Protein AF-A0A9W7WL58-F1 (afdb_monomer_lite)

pLDDT: mean 74.45, std 18.02, range [32.19, 95.88]

InterPro domains:
  IPR006703 AIG1-type guanine nucleotide-binding (G) domain [PF04548] (25-149)
  IPR006703 AIG1-type guanine nucleotide-binding (G) domain [PS51720] (21-153)
  IPR027417 P-loop containing nucleoside triphosphate hydrolase [G3DSA:3.40.50.300] (23-152)
  IPR027417 P-loop containing nucleoside triphosphate hydrolase [SSF52540] (17-142)
  IPR045058 GTPase GIMA/IAN/Toc [PTHR10903] (24-145)

Secondary structure (DSSP, 8-state):
--PPPPP----------------EEEEEEES-HHHHHHHHHHHHTS----TT--GGGSEEEEEETTEEEEEEE-TTTT-TTS-HHHHHHHHHHHHHHTTT--SEEEEEE-GGG--HHHHHHHHHHHHHH-TTGGGGEEEEE-S-----TTS--

Structure (mmCIF, N/CA/C/O backbone):
data_AF-A0A9W7WL58-F1
#
_entry.id   AF-A0A9W7WL58-F1
#
loop_
_atom_site.group_PDB
_atom_site.id
_atom_site.type_symbol
_atom_site.label_atom_id
_atom_site.label_alt_id
_atom_site.label_comp_id
_atom_site.label_asym_id
_atom_site.label_entity_id
_atom_site.label_seq_id
_atom_site.pdbx_PDB_ins_code
_atom_site.Cartn_x
_atom_site.Cartn_y
_atom_site.Cartn_z
_atom_site.occupancy
_atom_site.B_iso_or_equiv
_atom_site.auth_seq_id
_atom_site.auth_comp_id
_atom_site.auth_asym_id
_atom_site.auth_atom_id
_atom_site.pdbx_PDB_model_num
ATOM 1 N N . SER A 1 1 ? -28.819 34.019 -52.650 1.00 41.12 1 SER A N 1
ATOM 2 C CA . SER A 1 1 ? -28.451 32.603 -52.788 1.00 41.12 1 SER A CA 1
ATOM 3 C C . SER A 1 1 ? -27.801 32.163 -51.499 1.00 41.12 1 SER A C 1
ATOM 5 O O . SER A 1 1 ? -26.587 32.189 -51.408 1.00 41.12 1 SER A O 1
ATOM 7 N N . ASP A 1 2 ? -28.616 31.841 -50.498 1.00 37.66 2 ASP A N 1
ATOM 8 C CA . ASP A 1 2 ? -28.157 31.271 -49.233 1.00 37.66 2 ASP A CA 1
ATOM 9 C C . ASP A 1 2 ? -28.895 29.953 -49.049 1.00 37.66 2 ASP A C 1
ATOM 11 O O . ASP A 1 2 ? -30.103 29.920 -48.811 1.00 37.66 2 ASP A O 1
ATOM 15 N N . SER A 1 3 ? -28.168 28.861 -49.261 1.00 41.75 3 SER A N 1
ATOM 16 C CA . SER A 1 3 ? -28.647 27.514 -48.983 1.00 41.75 3 SER A CA 1
ATOM 17 C C . SER A 1 3 ? -28.453 27.230 -47.491 1.00 41.75 3 SER A C 1
ATOM 19 O O . SER A 1 3 ? -27.334 27.382 -46.998 1.00 41.75 3 SER A O 1
ATOM 21 N N . PRO A 1 4 ? -29.483 26.784 -46.756 1.00 40.22 4 PRO A N 1
ATOM 22 C CA . PRO A 1 4 ? -29.319 26.385 -45.366 1.00 40.22 4 PRO A CA 1
ATOM 23 C C . PRO A 1 4 ? -28.578 25.044 -45.296 1.00 40.22 4 PRO A C 1
ATOM 25 O O . PRO A 1 4 ? -29.026 24.041 -45.854 1.00 40.22 4 PRO A O 1
ATOM 28 N N . GLN A 1 5 ? -27.431 25.019 -44.612 1.00 41.28 5 GLN A N 1
ATOM 29 C CA . GLN A 1 5 ? -26.734 23.775 -44.294 1.00 41.28 5 GLN A CA 1
ATOM 30 C C . GLN A 1 5 ? -27.529 22.972 -43.256 1.00 41.28 5 GLN A C 1
ATOM 32 O O . GLN A 1 5 ? -27.924 23.466 -42.202 1.00 41.28 5 GLN A O 1
ATOM 37 N N . SER A 1 6 ? -27.753 21.711 -43.606 1.00 43.97 6 SER A N 1
ATOM 38 C CA . SER A 1 6 ? -28.398 20.657 -42.829 1.00 43.97 6 SER A CA 1
ATOM 39 C C . SER A 1 6 ? -27.709 20.378 -41.483 1.00 43.97 6 SER A C 1
ATOM 41 O O . SER A 1 6 ? -26.480 20.447 -41.409 1.00 43.97 6 SER A O 1
ATOM 43 N N . PRO A 1 7 ? -28.457 19.958 -40.446 1.00 40.12 7 PRO A N 1
ATOM 44 C CA . PRO A 1 7 ? -27.893 19.609 -39.148 1.00 40.12 7 PRO A CA 1
ATOM 45 C C . PRO A 1 7 ? -27.082 18.308 -39.230 1.00 40.12 7 PRO A C 1
ATOM 47 O O . PRO A 1 7 ? -27.597 17.254 -39.612 1.00 40.12 7 PRO A O 1
ATOM 50 N N . SER A 1 8 ? -25.811 18.369 -38.833 1.00 38.56 8 SER A N 1
ATOM 51 C CA . SER A 1 8 ? -24.961 17.194 -38.659 1.00 38.56 8 SER A CA 1
ATOM 52 C C . SER A 1 8 ? -25.539 16.296 -37.562 1.00 38.56 8 SER A C 1
ATOM 54 O O . SER A 1 8 ? -25.653 16.668 -36.395 1.00 38.56 8 SER A O 1
ATOM 56 N N . THR A 1 9 ? -25.947 15.090 -37.950 1.00 39.88 9 THR A N 1
ATOM 57 C CA . THR A 1 9 ? -26.406 14.053 -37.023 1.00 39.88 9 THR A CA 1
ATOM 58 C C . THR A 1 9 ? -25.302 13.016 -36.806 1.00 39.88 9 THR A C 1
ATOM 60 O O . THR A 1 9 ? -24.602 12.648 -37.742 1.00 39.88 9 THR A O 1
ATOM 63 N N . LEU A 1 10 ? -25.244 12.506 -35.568 1.00 32.25 10 LEU A N 1
ATOM 64 C CA . LEU A 1 10 ? -24.395 11.436 -35.014 1.00 32.25 10 LEU A CA 1
ATOM 65 C C . LEU A 1 10 ? -22.950 11.850 -34.663 1.00 32.25 10 LEU A C 1
ATOM 67 O O . LEU A 1 10 ? -22.200 12.342 -35.484 1.00 32.25 10 LEU A O 1
ATOM 71 N N . LYS A 1 11 ? -22.462 11.615 -33.440 1.00 33.44 11 LYS A N 1
ATOM 72 C CA . LYS A 1 11 ? -22.670 10.406 -32.631 1.00 33.44 11 LYS A CA 1
ATOM 73 C C . LYS A 1 11 ? -22.759 10.758 -31.143 1.00 33.44 11 LYS A C 1
ATOM 75 O O . LYS A 1 11 ? -21.760 11.014 -30.477 1.00 33.44 11 LYS A O 1
ATOM 80 N N . ARG A 1 12 ? -23.981 10.730 -30.610 1.00 35.84 12 ARG A N 1
ATOM 81 C CA . ARG A 1 12 ? -24.239 10.712 -29.168 1.00 35.84 12 ARG A CA 1
ATOM 82 C C . ARG A 1 12 ? -23.564 9.450 -28.617 1.00 35.84 12 ARG A C 1
ATOM 84 O O . ARG A 1 12 ? -23.985 8.347 -28.959 1.00 35.84 12 ARG A O 1
ATOM 91 N N . ARG A 1 13 ? -22.507 9.590 -27.809 1.00 34.75 13 ARG A N 1
ATOM 92 C CA . ARG A 1 13 ? -21.922 8.484 -27.029 1.00 34.75 13 ARG A CA 1
ATOM 93 C C . ARG A 1 13 ? -22.910 8.075 -25.921 1.00 34.75 13 ARG A C 1
ATOM 95 O O . ARG A 1 13 ? -22.711 8.360 -24.751 1.00 34.75 13 ARG A O 1
ATOM 102 N N . SER A 1 14 ? -24.015 7.445 -26.309 1.00 38.84 14 SER A N 1
ATOM 103 C CA . SER A 1 14 ? -24.691 6.422 -25.506 1.00 38.84 14 SER A CA 1
ATOM 104 C C . SER A 1 14 ? -23.903 5.134 -25.761 1.00 38.84 14 SER A C 1
ATOM 106 O O . SER A 1 14 ? -23.500 4.898 -26.893 1.00 38.84 14 SER A O 1
ATOM 108 N N . THR A 1 15 ? -23.563 4.262 -24.833 1.00 35.75 15 THR A N 1
ATOM 109 C CA . THR A 1 15 ? -23.992 3.929 -23.472 1.00 35.75 15 THR A CA 1
ATOM 110 C C . THR A 1 15 ? -22.879 2.985 -23.003 1.00 35.75 15 THR A C 1
ATOM 112 O O . THR A 1 15 ? -22.376 2.206 -23.805 1.00 35.75 15 THR A O 1
ATOM 115 N N . SER A 1 16 ? -22.425 3.021 -21.760 1.00 41.03 16 SER A N 1
ATOM 116 C CA . SER A 1 16 ? -23.147 2.287 -20.732 1.00 41.03 16 SER A CA 1
ATOM 117 C C . SER A 1 16 ? -22.649 2.647 -19.336 1.00 41.03 16 SER A C 1
ATOM 119 O O . SER A 1 16 ? -21.469 2.475 -19.033 1.00 41.03 16 SER A O 1
ATOM 121 N N . SER A 1 17 ? -23.566 2.983 -18.434 1.00 53.03 17 SER A N 1
ATOM 122 C CA . SER A 1 17 ? -23.423 2.574 -17.037 1.00 53.03 17 SER A CA 1
ATOM 123 C C . SER A 1 17 ? -23.573 1.044 -16.978 1.00 53.03 17 SER A C 1
ATOM 125 O O . SER A 1 17 ? -24.592 0.513 -16.544 1.00 53.03 17 SER A O 1
ATOM 127 N N . CYS A 1 18 ? -22.603 0.316 -17.531 1.00 32.19 18 CYS A N 1
ATOM 128 C CA . CYS A 1 18 ? -22.508 -1.124 -17.352 1.00 32.19 18 CYS A CA 1
ATOM 129 C C . CYS A 1 18 ? -21.849 -1.307 -15.997 1.00 32.19 18 CYS A C 1
ATOM 131 O O . CYS A 1 18 ? -20.701 -0.909 -15.837 1.00 32.19 18 CYS A O 1
ATOM 133 N N . PHE A 1 19 ?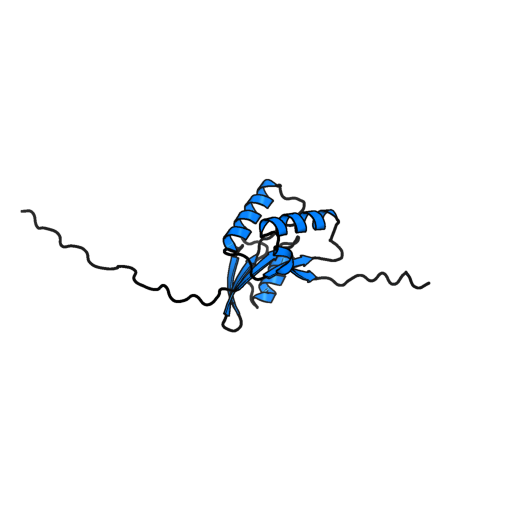 -22.610 -1.835 -15.041 1.00 42.59 19 PHE A N 1
ATOM 134 C CA . PHE A 1 19 ? -22.164 -2.365 -13.757 1.00 42.59 19 PHE A CA 1
ATOM 135 C C . PHE A 1 19 ? -20.709 -2.846 -13.821 1.00 42.59 19 PHE A C 1
ATOM 137 O O . PHE A 1 19 ? -20.444 -3.978 -14.228 1.00 42.59 19 PHE A O 1
ATOM 144 N N . LEU A 1 20 ? -19.760 -1.975 -13.466 1.00 48.88 20 LEU A N 1
ATOM 145 C CA . LEU A 1 20 ? -18.376 -2.393 -13.325 1.00 48.88 20 LEU A CA 1
ATOM 146 C C . LEU A 1 20 ? -18.385 -3.360 -12.134 1.00 48.88 20 LEU A C 1
ATOM 148 O O . LEU A 1 20 ? -18.843 -2.963 -11.057 1.00 48.88 20 LEU A O 1
ATOM 152 N N . PRO A 1 21 ? -17.975 -4.631 -12.297 1.00 52.28 21 PRO A N 1
ATOM 153 C CA . PRO A 1 21 ? -17.823 -5.530 -11.157 1.00 52.28 21 PRO A CA 1
ATOM 154 C C . PRO A 1 21 ? -16.931 -4.843 -10.112 1.00 52.28 21 PRO A C 1
ATOM 156 O O . PRO A 1 21 ? -16.105 -4.015 -10.498 1.00 52.28 21 PRO A O 1
ATOM 159 N N . PRO A 1 22 ? -17.082 -5.130 -8.806 1.00 57.81 22 PRO A N 1
ATOM 160 C CA . PRO A 1 22 ? -16.311 -4.435 -7.782 1.00 57.81 22 PRO A CA 1
ATOM 161 C C . PRO A 1 22 ? -14.816 -4.547 -8.100 1.00 57.81 22 PRO A C 1
ATOM 163 O O . PRO A 1 22 ? -14.233 -5.629 -8.024 1.00 57.81 22 PRO A O 1
ATOM 166 N N . ASN A 1 23 ? -14.226 -3.423 -8.514 1.00 73.62 23 ASN A N 1
ATOM 167 C CA . ASN A 1 23 ? -12.809 -3.319 -8.822 1.00 73.62 23 ASN A CA 1
ATOM 168 C C . ASN A 1 23 ? -12.057 -3.438 -7.498 1.00 73.62 23 ASN A C 1
ATOM 170 O O . ASN A 1 23 ? -12.139 -2.540 -6.656 1.00 73.62 23 ASN A O 1
ATOM 174 N N . PHE A 1 24 ? -11.367 -4.557 -7.294 1.00 86.69 24 PHE A N 1
ATOM 175 C CA . PHE A 1 24 ? -10.565 -4.790 -6.100 1.00 86.69 24 PHE A CA 1
ATOM 176 C C . PHE A 1 24 ? -9.321 -3.903 -6.164 1.00 86.69 24 PHE A C 1
ATOM 178 O O . PHE A 1 24 ? -8.573 -3.972 -7.130 1.00 86.69 24 PHE A O 1
ATOM 185 N N . ARG A 1 25 ? -9.101 -3.048 -5.167 1.00 90.12 25 ARG A N 1
ATOM 186 C CA . ARG A 1 25 ? -8.000 -2.070 -5.153 1.00 90.12 25 ARG A CA 1
ATOM 187 C C . ARG A 1 25 ? -6.970 -2.478 -4.118 1.00 90.12 25 ARG A C 1
ATOM 189 O O . ARG A 1 25 ? -7.300 -2.523 -2.931 1.00 90.12 25 ARG A O 1
ATOM 196 N N . ILE A 1 26 ? -5.759 -2.756 -4.576 1.00 92.31 26 ILE A N 1
ATOM 197 C CA . ILE A 1 26 ? -4.612 -3.079 -3.736 1.00 92.31 26 ILE A CA 1
ATOM 198 C C . ILE A 1 26 ? -3.616 -1.932 -3.848 1.00 92.31 26 ILE A C 1
ATOM 200 O O . ILE A 1 26 ? -3.268 -1.533 -4.956 1.00 92.31 26 ILE A O 1
ATOM 204 N N . VAL A 1 27 ? -3.155 -1.417 -2.713 1.00 91.56 27 VAL A N 1
ATOM 205 C CA . VAL A 1 27 ? -2.063 -0.436 -2.658 1.00 91.56 27 VAL A CA 1
ATOM 206 C C . VAL A 1 27 ? -0.809 -1.134 -2.151 1.00 91.56 27 VAL A C 1
ATOM 208 O O . VAL A 1 27 ? -0.867 -1.788 -1.112 1.00 91.56 27 VAL A O 1
ATOM 211 N N . LEU A 1 28 ? 0.310 -0.989 -2.858 1.00 91.88 28 LEU A N 1
ATOM 212 C CA . LEU A 1 28 ? 1.624 -1.442 -2.405 1.00 91.88 28 LEU A CA 1
ATOM 213 C C . LEU A 1 28 ? 2.369 -0.282 -1.749 1.00 91.88 28 LEU A C 1
ATOM 215 O O . LEU A 1 28 ? 2.550 0.774 -2.359 1.00 91.88 28 LEU A O 1
ATOM 219 N N . LEU A 1 29 ? 2.811 -0.495 -0.513 1.00 90.25 29 LEU A N 1
ATOM 220 C CA . LEU A 1 29 ? 3.638 0.434 0.247 1.00 90.25 29 LEU A CA 1
ATOM 221 C C . LEU A 1 29 ? 4.935 -0.265 0.630 1.00 90.25 29 LEU A C 1
ATOM 223 O O . LEU A 1 29 ? 4.902 -1.332 1.227 1.00 90.25 29 LEU A O 1
ATOM 227 N N . GLY A 1 30 ? 6.068 0.363 0.357 1.00 88.12 30 GLY A N 1
ATOM 228 C CA . GLY A 1 30 ? 7.374 -0.179 0.714 1.00 88.12 30 GLY A CA 1
ATOM 229 C C . GLY A 1 30 ? 8.471 0.850 0.491 1.00 88.12 30 GLY A C 1
ATOM 230 O O . GLY A 1 30 ? 8.252 1.875 -0.166 1.00 88.12 30 GLY A O 1
ATOM 231 N N . LYS A 1 31 ? 9.630 0.603 1.098 1.00 83.81 31 LYS A N 1
ATOM 232 C CA . LYS A 1 31 ? 10.791 1.500 1.045 1.00 83.81 31 LYS A CA 1
ATOM 233 C C . LYS A 1 31 ? 11.573 1.345 -0.260 1.00 83.81 31 LYS A C 1
ATOM 235 O O . LYS A 1 31 ? 11.987 2.343 -0.845 1.00 83.81 31 LYS A O 1
ATOM 240 N N . ASP A 1 32 ? 11.734 0.120 -0.739 1.00 83.94 32 ASP A N 1
ATOM 241 C CA . ASP A 1 32 ? 12.476 -0.178 -1.960 1.00 83.94 32 ASP A CA 1
ATOM 242 C C . ASP A 1 32 ? 11.523 -0.280 -3.163 1.00 83.94 32 ASP A C 1
ATOM 244 O O . ASP A 1 32 ? 10.648 -1.143 -3.220 1.00 83.94 32 ASP A O 1
ATOM 248 N N . GLY A 1 33 ? 11.678 0.623 -4.137 1.00 81.12 33 GLY A N 1
ATOM 249 C CA . GLY A 1 33 ? 10.841 0.646 -5.340 1.00 81.12 33 GLY A CA 1
ATOM 250 C C . GLY A 1 33 ? 11.017 -0.586 -6.235 1.00 81.12 33 GLY A C 1
ATOM 251 O O . GLY A 1 33 ? 10.047 -1.026 -6.859 1.00 81.12 33 GLY A O 1
ATOM 252 N N . SER A 1 34 ? 12.213 -1.179 -6.262 1.00 83.88 34 SER A N 1
ATOM 253 C CA . SER A 1 34 ? 12.499 -2.413 -7.000 1.00 83.88 34 SER A CA 1
ATOM 254 C C . SER A 1 34 ? 11.788 -3.600 -6.356 1.00 83.88 34 SER A C 1
ATOM 256 O O . SER A 1 34 ? 11.083 -4.345 -7.040 1.00 83.88 34 SER A O 1
ATOM 258 N N . VAL A 1 35 ? 11.861 -3.717 -5.025 1.00 87.19 35 VAL A N 1
ATOM 259 C CA . VAL A 1 35 ? 11.140 -4.764 -4.282 1.00 87.19 35 VAL A CA 1
ATOM 260 C C . VAL A 1 35 ? 9.627 -4.608 -4.457 1.00 87.19 35 VAL A C 1
ATOM 262 O O . VAL A 1 35 ? 8.944 -5.588 -4.759 1.00 87.19 35 VAL A O 1
ATOM 265 N N . ASN A 1 36 ? 9.094 -3.385 -4.354 1.00 88.00 36 ASN A N 1
ATOM 266 C CA . ASN A 1 36 ? 7.667 -3.124 -4.576 1.00 88.00 36 ASN A CA 1
ATOM 267 C C . ASN A 1 36 ? 7.215 -3.534 -5.980 1.00 88.00 36 ASN A C 1
ATOM 269 O O . ASN A 1 36 ? 6.174 -4.173 -6.133 1.00 88.00 36 ASN A O 1
ATOM 273 N N . SER A 1 37 ? 8.005 -3.186 -6.996 1.00 86.69 37 SER A N 1
ATOM 274 C CA . SER A 1 37 ? 7.717 -3.532 -8.390 1.00 86.69 37 SER A CA 1
ATOM 275 C C . SER A 1 37 ? 7.778 -5.044 -8.605 1.00 86.69 37 SER A C 1
ATOM 277 O O . SER A 1 37 ? 6.877 -5.609 -9.221 1.00 86.69 37 SER A O 1
ATOM 279 N N . GLY A 1 38 ? 8.768 -5.725 -8.019 1.00 89.62 38 GLY A N 1
ATOM 280 C CA . GLY A 1 38 ? 8.876 -7.185 -8.035 1.00 89.62 38 GLY A CA 1
ATOM 281 C C . GLY A 1 38 ? 7.670 -7.876 -7.398 1.00 89.62 38 GLY A C 1
ATOM 282 O O . GLY A 1 38 ? 7.075 -8.765 -8.010 1.00 89.62 38 GLY A O 1
ATOM 283 N N . VAL A 1 39 ? 7.245 -7.421 -6.216 1.00 90.62 39 VAL A N 1
ATOM 284 C CA . VAL A 1 39 ? 6.021 -7.901 -5.553 1.00 90.62 39 VAL A CA 1
ATOM 285 C C . VAL A 1 39 ? 4.789 -7.620 -6.412 1.00 90.62 39 VAL A C 1
ATOM 287 O O . VAL A 1 39 ? 3.926 -8.487 -6.553 1.00 90.62 39 VAL A O 1
ATOM 290 N N . GLY A 1 40 ? 4.695 -6.437 -7.017 1.00 89.69 40 GLY A N 1
ATOM 291 C CA . GLY A 1 40 ? 3.562 -6.089 -7.863 1.00 89.69 40 GLY A CA 1
ATOM 292 C C . GLY A 1 40 ? 3.467 -6.957 -9.116 1.00 89.69 40 GLY A C 1
ATOM 293 O O . GLY A 1 40 ? 2.395 -7.477 -9.429 1.00 89.69 40 GLY A O 1
ATOM 294 N N . ASN A 1 41 ? 4.599 -7.200 -9.769 1.00 89.12 41 ASN A N 1
ATOM 295 C CA . ASN A 1 41 ? 4.711 -8.100 -10.914 1.00 89.12 41 ASN A CA 1
ATOM 296 C C . ASN A 1 41 ? 4.384 -9.546 -10.530 1.00 89.12 41 ASN A C 1
ATOM 298 O O . ASN A 1 41 ? 3.682 -10.237 -11.270 1.00 89.12 41 ASN A O 1
ATOM 302 N N . PHE A 1 42 ? 4.821 -9.988 -9.347 1.00 90.31 42 PHE A N 1
ATOM 303 C CA . PHE A 1 42 ? 4.474 -11.299 -8.800 1.00 90.31 42 PHE A CA 1
ATOM 304 C C . PHE A 1 42 ? 2.960 -11.447 -8.587 1.00 90.31 42 PHE A C 1
ATOM 306 O O . PHE A 1 42 ? 2.373 -12.436 -9.022 1.00 90.31 42 PHE A O 1
ATOM 313 N N . ILE A 1 43 ? 2.306 -10.446 -7.987 1.00 88.62 43 ILE A N 1
ATOM 314 C CA . ILE A 1 43 ? 0.848 -10.439 -7.768 1.00 88.62 43 ILE A CA 1
ATOM 315 C C . ILE A 1 43 ? 0.081 -10.450 -9.099 1.00 88.62 43 ILE A C 1
ATOM 317 O O . ILE A 1 43 ? -0.962 -11.099 -9.208 1.00 88.62 43 ILE A O 1
ATOM 321 N N . LEU A 1 44 ? 0.577 -9.730 -10.107 1.00 84.69 44 LEU A N 1
ATOM 322 C CA . LEU A 1 44 ? -0.048 -9.649 -11.429 1.00 84.69 44 LEU A CA 1
ATOM 323 C C . LEU A 1 44 ? 0.251 -10.865 -12.317 1.00 84.69 44 LEU A C 1
ATOM 325 O O . LEU A 1 44 ? -0.485 -11.110 -13.270 1.00 84.69 44 LEU A O 1
ATOM 329 N N . GLY A 1 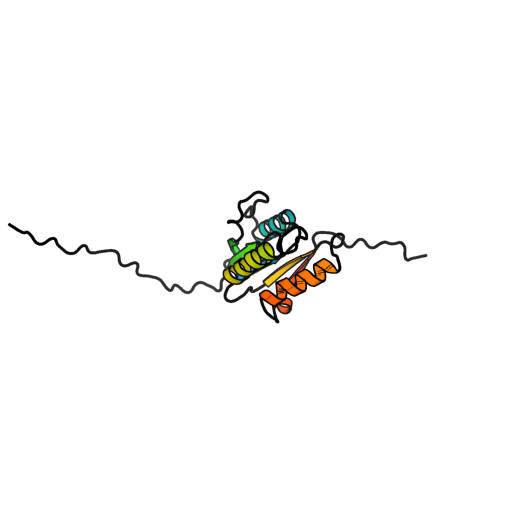45 ? 1.310 -11.621 -12.024 1.00 84.25 45 GLY A N 1
ATOM 330 C CA . GLY A 1 45 ? 1.775 -12.736 -12.850 1.00 84.25 45 GLY A CA 1
ATOM 331 C C . GLY A 1 45 ? 2.412 -12.306 -14.178 1.00 84.25 45 GLY A C 1
ATOM 332 O O . GLY A 1 45 ? 2.502 -13.121 -15.096 1.00 84.25 45 GLY A O 1
ATOM 333 N N . ARG A 1 46 ? 2.829 -11.038 -14.308 1.00 83.38 46 ARG A N 1
ATOM 334 C CA . ARG A 1 46 ? 3.502 -10.483 -15.497 1.00 83.38 46 ARG A CA 1
ATOM 335 C C . ARG A 1 46 ? 4.398 -9.299 -15.129 1.00 83.38 46 ARG A C 1
ATOM 337 O O . ARG A 1 46 ? 4.228 -8.709 -14.068 1.00 83.38 46 ARG A O 1
ATOM 344 N N . SER A 1 47 ? 5.288 -8.904 -16.037 1.00 83.06 47 SER A N 1
ATOM 345 C CA . SER A 1 47 ? 6.061 -7.662 -15.907 1.00 83.06 47 SER A CA 1
ATOM 346 C C . SER A 1 47 ? 5.175 -6.460 -16.245 1.00 83.06 47 SER A C 1
ATOM 348 O O . SER A 1 47 ? 4.858 -6.246 -17.412 1.00 83.06 47 SER A O 1
ATOM 350 N N . ALA A 1 48 ? 4.711 -5.737 -15.228 1.00 79.06 48 ALA A N 1
ATOM 351 C CA . ALA A 1 48 ? 3.837 -4.569 -15.359 1.00 79.06 48 ALA A CA 1
ATOM 352 C C . ALA A 1 48 ? 4.437 -3.291 -14.758 1.00 79.06 48 ALA A C 1
ATOM 354 O O . ALA A 1 48 ? 4.062 -2.212 -15.185 1.00 79.06 48 ALA A O 1
ATOM 355 N N . PHE A 1 49 ? 5.338 -3.418 -13.784 1.00 77.94 49 PHE A N 1
ATOM 356 C CA . PHE A 1 49 ? 6.089 -2.320 -13.190 1.00 77.94 49 PHE A CA 1
ATOM 357 C C . PHE A 1 49 ? 7.571 -2.519 -13.501 1.00 77.94 49 PHE A C 1
ATOM 359 O O . PHE A 1 49 ? 8.164 -3.518 -13.078 1.00 77.94 49 PHE A O 1
ATOM 366 N N . GLU A 1 50 ? 8.169 -1.586 -14.236 1.00 71.75 50 GLU A N 1
ATOM 367 C CA . GLU A 1 50 ? 9.616 -1.547 -14.457 1.00 71.75 50 GLU A CA 1
ATOM 368 C C . GLU A 1 50 ? 10.271 -0.610 -13.438 1.00 71.75 50 GLU A C 1
ATOM 370 O O . GLU A 1 50 ? 9.757 0.474 -13.162 1.00 71.75 50 GLU A O 1
ATOM 375 N N . SER A 1 51 ? 11.423 -1.001 -12.884 1.00 57.53 51 SER A N 1
ATOM 376 C CA . SER A 1 51 ? 12.121 -0.225 -11.845 1.00 57.53 51 SER A CA 1
ATOM 377 C C . SER A 1 51 ? 12.619 1.148 -12.321 1.00 57.53 51 SER A C 1
ATOM 379 O O . SER A 1 51 ? 12.883 2.011 -11.492 1.00 57.53 51 SER A O 1
ATOM 381 N N . GLU A 1 52 ? 12.745 1.338 -13.638 1.00 55.56 52 GLU A N 1
ATOM 382 C CA . GLU A 1 52 ? 13.244 2.551 -14.311 1.00 55.56 52 GLU A CA 1
ATOM 383 C C . GLU A 1 52 ? 12.118 3.343 -15.015 1.00 55.56 52 GLU A C 1
ATOM 385 O O . GLU A 1 52 ? 12.384 4.296 -15.750 1.00 55.56 52 GLU A O 1
ATOM 390 N N . SER A 1 53 ? 10.853 2.940 -14.839 1.00 50.72 53 SER A N 1
ATOM 391 C CA . SER A 1 53 ? 9.716 3.575 -15.515 1.00 50.72 53 SER A CA 1
ATOM 392 C C . SER A 1 53 ? 9.453 5.005 -15.005 1.00 50.72 53 SER A C 1
ATOM 394 O O . SER A 1 53 ? 9.717 5.317 -13.837 1.00 50.72 53 SER A O 1
ATOM 396 N N . PRO A 1 54 ? 8.936 5.910 -15.862 1.00 49.31 54 PRO A N 1
ATOM 397 C CA . PRO A 1 54 ? 8.522 7.244 -15.442 1.00 49.31 54 PRO A CA 1
ATOM 398 C C . PRO A 1 54 ? 7.485 7.188 -14.305 1.00 49.31 54 PRO A C 1
ATOM 400 O O . PRO A 1 54 ? 6.707 6.236 -14.231 1.00 49.31 54 PRO A O 1
ATOM 403 N N . PRO A 1 55 ? 7.382 8.239 -13.471 1.00 49.78 55 PRO A N 1
ATOM 404 C CA . PRO A 1 55 ? 6.413 8.320 -12.370 1.00 49.78 55 PRO A CA 1
ATOM 405 C C . PRO A 1 55 ? 4.931 8.210 -12.791 1.00 49.78 55 PRO A C 1
ATOM 407 O O . PRO A 1 55 ? 4.058 8.147 -11.941 1.00 49.78 55 PRO A O 1
ATOM 410 N N . ASP A 1 56 ? 4.603 8.138 -14.079 1.00 48.34 56 ASP A N 1
ATOM 411 C CA . ASP A 1 56 ? 3.226 7.899 -14.524 1.00 48.34 56 ASP A CA 1
ATOM 412 C C . ASP A 1 56 ? 2.785 6.419 -14.410 1.00 48.34 56 ASP A C 1
ATOM 414 O O . ASP A 1 56 ? 1.598 6.125 -14.553 1.00 48.34 56 ASP A O 1
ATOM 418 N N . ASP A 1 57 ? 3.692 5.482 -14.092 1.00 57.44 57 ASP A N 1
ATOM 419 C CA . ASP A 1 57 ? 3.416 4.030 -14.041 1.00 57.44 57 ASP A CA 1
ATOM 420 C C . ASP A 1 57 ? 2.983 3.520 -12.643 1.00 57.44 57 ASP A C 1
ATOM 422 O O . ASP A 1 57 ? 3.130 2.353 -12.274 1.00 57.44 57 ASP A O 1
ATOM 426 N N . HIS A 1 58 ? 2.432 4.411 -11.811 1.00 64.25 58 HIS A N 1
ATOM 427 C CA . HIS A 1 58 ? 2.032 4.111 -10.428 1.00 64.25 58 HIS A CA 1
ATOM 428 C C . HIS A 1 58 ? 0.761 3.251 -10.299 1.00 64.25 58 HIS A C 1
ATOM 430 O O . HIS A 1 58 ? 0.373 2.860 -9.194 1.00 64.25 58 HIS A O 1
ATOM 436 N N . GLN A 1 59 ? 0.074 2.939 -11.399 1.00 68.38 59 GLN A N 1
ATOM 437 C CA . GLN A 1 59 ? -1.174 2.181 -11.368 1.00 68.38 59 GLN A CA 1
ATOM 438 C C . GLN A 1 59 ? -1.286 1.218 -12.548 1.00 68.38 59 GLN A C 1
ATOM 440 O O . GLN A 1 59 ? -1.298 1.625 -13.704 1.00 68.38 59 GLN A O 1
ATOM 445 N N . CYS A 1 60 ? -1.513 -0.058 -12.241 1.00 67.00 60 CYS A N 1
ATOM 446 C CA . CYS A 1 60 ? -1.828 -1.082 -13.227 1.00 67.00 60 CYS A CA 1
ATOM 447 C C . CYS A 1 60 ? -3.212 -1.685 -12.948 1.00 67.00 60 CYS A C 1
ATOM 449 O O . CYS A 1 60 ? -3.565 -1.988 -11.806 1.00 67.00 60 CYS A O 1
ATOM 451 N N . CYS A 1 61 ? -4.015 -1.875 -13.996 1.00 67.50 61 CYS A N 1
ATOM 452 C CA . CYS A 1 61 ? -5.301 -2.567 -13.916 1.00 67.50 61 CYS A CA 1
ATOM 453 C C . CYS A 1 61 ? -5.211 -3.909 -14.639 1.00 67.50 61 CYS A C 1
ATOM 455 O O . CYS A 1 61 ? -4.792 -3.961 -15.793 1.00 67.50 61 CYS A O 1
ATOM 457 N N . GLU A 1 62 ? -5.652 -4.979 -13.981 1.00 70.38 62 GLU A N 1
ATOM 458 C CA . GLU A 1 62 ? -5.564 -6.340 -14.503 1.00 70.38 62 GLU A CA 1
ATOM 459 C C . GLU A 1 62 ? -6.761 -7.199 -14.086 1.00 70.38 62 GLU A C 1
ATOM 461 O O . GLU A 1 62 ? -7.450 -6.927 -13.101 1.00 70.38 62 GLU A O 1
ATOM 466 N N . ARG A 1 63 ? -7.037 -8.263 -14.846 1.00 70.00 63 ARG A N 1
ATOM 467 C CA . ARG A 1 63 ? -8.050 -9.264 -14.491 1.00 70.00 63 ARG A CA 1
ATOM 468 C C . ARG A 1 63 ? -7.391 -10.481 -13.848 1.00 70.00 63 ARG A C 1
ATOM 470 O O . ARG A 1 63 ? -6.806 -11.304 -14.540 1.00 70.00 63 ARG A O 1
ATOM 477 N N . VAL A 1 64 ? -7.575 -10.654 -12.541 1.00 67.69 64 VAL A N 1
ATOM 478 C CA . VAL A 1 64 ? -7.065 -11.810 -11.788 1.00 67.69 64 VAL A CA 1
ATOM 479 C C . VAL A 1 64 ? -8.223 -12.735 -11.419 1.00 67.69 64 VAL A C 1
ATOM 481 O O . VAL A 1 64 ? -9.192 -12.320 -10.782 1.00 67.69 64 VAL A O 1
ATOM 484 N N . ARG A 1 65 ? -8.150 -14.006 -11.844 1.00 69.50 65 ARG A N 1
ATOM 485 C CA . ARG A 1 65 ? -9.175 -15.047 -11.587 1.00 69.50 65 ARG A CA 1
ATOM 486 C C . ARG A 1 65 ? -10.610 -14.587 -11.906 1.00 69.50 65 ARG A C 1
ATOM 488 O O . ARG A 1 65 ? -11.550 -14.862 -11.165 1.00 69.50 65 ARG A O 1
ATOM 495 N N . GLY A 1 66 ? -10.770 -13.847 -13.004 1.00 70.06 66 GLY A N 1
ATOM 496 C CA . GLY A 1 66 ? -12.062 -13.342 -13.479 1.00 70.06 66 GLY A CA 1
ATOM 497 C C . GLY A 1 66 ? -12.557 -12.049 -12.816 1.00 70.06 66 GLY A C 1
ATOM 498 O O . GLY A 1 66 ? -13.556 -11.494 -13.283 1.00 70.06 66 GLY A O 1
ATOM 499 N N . LYS A 1 67 ? -11.861 -11.535 -11.791 1.00 78.44 67 LYS A N 1
ATOM 500 C CA . LYS A 1 67 ? -12.168 -10.264 -11.116 1.00 78.44 67 LYS A CA 1
ATOM 501 C C . LYS A 1 67 ? -11.256 -9.146 -11.616 1.00 78.44 67 LYS A C 1
ATOM 503 O O . LYS A 1 67 ? -10.084 -9.384 -11.888 1.00 78.44 67 LYS A O 1
ATOM 508 N N . HIS A 1 68 ? -11.789 -7.932 -11.723 1.00 83.19 68 HIS A N 1
ATOM 509 C CA . HIS A 1 68 ? -10.976 -6.751 -12.006 1.00 83.19 68 HIS A CA 1
ATOM 510 C C . HIS A 1 68 ? -10.238 -6.325 -10.740 1.00 83.19 68 HIS A C 1
ATOM 512 O O . HIS A 1 68 ? -10.853 -6.126 -9.690 1.00 83.19 68 HIS A O 1
ATOM 518 N N . MET A 1 69 ? -8.924 -6.206 -10.855 1.00 85.88 69 MET A N 1
ATOM 519 C CA . MET A 1 69 ? -8.025 -5.766 -9.808 1.00 85.88 69 MET A CA 1
ATOM 520 C C . MET A 1 69 ? -7.248 -4.552 -10.303 1.00 85.88 69 MET A C 1
ATOM 522 O O . MET A 1 69 ? -6.709 -4.545 -11.405 1.00 85.88 69 MET A O 1
ATOM 526 N N . THR A 1 70 ? -7.173 -3.530 -9.469 1.00 87.75 70 THR A N 1
ATOM 527 C CA . THR A 1 70 ? -6.318 -2.370 -9.659 1.00 87.75 70 THR A CA 1
ATOM 528 C C . THR A 1 70 ? -5.221 -2.452 -8.618 1.00 87.75 70 THR A C 1
ATOM 530 O O . THR A 1 70 ? -5.498 -2.429 -7.416 1.00 87.75 70 THR A O 1
ATOM 533 N N . LEU A 1 71 ? -3.989 -2.579 -9.085 1.00 88.00 71 LEU A N 1
ATOM 534 C CA . LEU A 1 71 ? -2.803 -2.582 -8.257 1.00 88.00 71 LEU A CA 1
ATOM 535 C C . LEU A 1 71 ? -2.127 -1.222 -8.390 1.00 88.00 71 LEU A C 1
ATOM 537 O O . LEU A 1 71 ? -1.765 -0.800 -9.486 1.00 88.00 71 LEU A O 1
ATOM 541 N N . ILE A 1 72 ? -2.012 -0.525 -7.271 1.00 87.62 72 ILE A N 1
ATOM 542 C CA . ILE A 1 72 ? -1.457 0.818 -7.191 1.00 87.62 72 ILE A CA 1
ATOM 543 C C . ILE A 1 72 ? -0.088 0.671 -6.536 1.00 87.62 72 ILE A C 1
ATOM 545 O O . ILE A 1 72 ? 0.003 0.343 -5.351 1.00 87.62 72 ILE A O 1
ATOM 549 N N . ASN A 1 73 ? 0.967 0.853 -7.321 1.00 83.06 73 ASN A N 1
ATOM 550 C CA . ASN A 1 73 ? 2.337 0.868 -6.839 1.00 83.06 73 ASN A CA 1
ATOM 551 C C . ASN A 1 73 ? 2.736 2.322 -6.589 1.00 83.06 73 ASN A C 1
ATOM 553 O O . ASN A 1 73 ? 2.923 3.085 -7.530 1.00 83.06 73 ASN A O 1
ATOM 557 N N . CYS A 1 74 ? 2.857 2.699 -5.319 1.00 73.06 74 CYS A N 1
ATOM 558 C CA . CYS A 1 74 ? 3.303 4.029 -4.919 1.00 73.06 74 CYS A CA 1
ATOM 559 C C . CYS A 1 74 ? 4.753 3.911 -4.415 1.00 73.06 74 CYS A C 1
ATOM 561 O O . CYS A 1 74 ? 4.973 3.796 -3.200 1.00 73.06 74 CYS A O 1
ATOM 563 N N . PRO A 1 75 ? 5.751 3.848 -5.320 1.00 67.00 75 PRO A N 1
ATOM 564 C CA . PRO A 1 75 ? 7.142 3.698 -4.935 1.00 67.00 75 PRO A CA 1
ATOM 565 C C . PRO A 1 75 ? 7.577 4.879 -4.065 1.00 67.00 75 PRO A C 1
ATOM 567 O O . PRO A 1 75 ? 7.078 5.998 -4.170 1.00 67.00 75 PRO A O 1
ATOM 570 N N . HIS A 1 76 ? 8.530 4.610 -3.178 1.00 69.94 76 HIS A N 1
ATOM 571 C CA . HIS A 1 76 ? 9.254 5.616 -2.399 1.00 69.94 76 HIS A CA 1
ATOM 572 C C . HIS A 1 76 ? 8.487 6.329 -1.274 1.00 69.94 76 HIS A C 1
ATOM 574 O O . HIS A 1 76 ? 9.099 7.110 -0.545 1.00 69.94 76 HIS A O 1
ATOM 580 N N . LEU A 1 77 ? 7.205 6.029 -1.029 1.00 72.75 77 LEU A N 1
ATOM 581 C CA . LEU A 1 77 ? 6.447 6.635 0.083 1.00 72.75 77 LEU A CA 1
ATOM 582 C C . LEU A 1 77 ? 7.096 6.433 1.464 1.00 72.75 77 LEU A C 1
ATOM 584 O O . LEU A 1 77 ? 6.871 7.231 2.376 1.00 72.75 77 LEU A O 1
ATOM 588 N N . LEU A 1 78 ? 7.908 5.383 1.619 1.00 73.62 78 LEU A N 1
ATOM 589 C CA . LEU A 1 78 ? 8.619 5.072 2.859 1.00 73.62 78 LEU A CA 1
ATOM 590 C C . LEU A 1 78 ? 10.122 5.418 2.818 1.00 73.62 78 LEU A C 1
ATOM 592 O O . LEU A 1 78 ? 10.811 5.198 3.809 1.00 73.62 78 LEU A O 1
ATOM 596 N N . GLN A 1 79 ? 10.651 5.993 1.729 1.00 72.69 79 GLN A N 1
ATOM 597 C CA . GLN A 1 79 ? 12.079 6.330 1.632 1.00 72.69 79 GLN A CA 1
ATOM 598 C C . GLN A 1 79 ? 12.478 7.531 2.497 1.00 72.69 79 GLN A C 1
ATOM 600 O O . GLN A 1 79 ? 11.752 8.520 2.617 1.00 72.69 79 GLN A O 1
ATOM 605 N N . HIS A 1 80 ? 13.693 7.480 3.059 1.00 65.56 80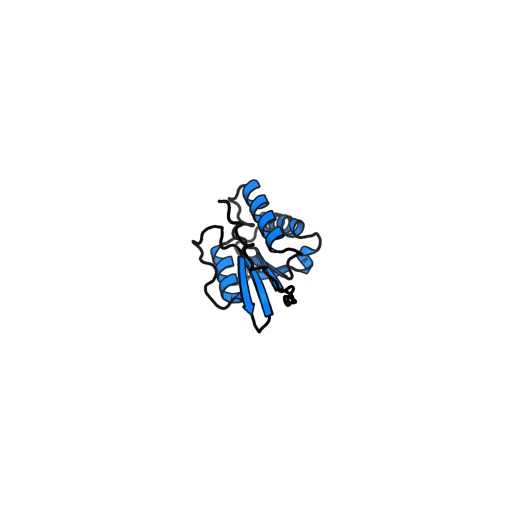 HIS A N 1
ATOM 606 C CA . HIS A 1 80 ? 14.197 8.542 3.934 1.00 65.56 80 HIS A CA 1
ATOM 607 C C . HIS A 1 80 ? 14.610 9.818 3.213 1.00 65.56 80 HIS A C 1
ATOM 609 O O . HIS A 1 80 ? 14.499 10.889 3.807 1.00 65.56 80 HIS A O 1
ATOM 615 N N . ASN A 1 81 ? 15.011 9.708 1.950 1.00 66.81 81 ASN A N 1
ATOM 616 C CA . ASN A 1 81 ? 15.694 10.779 1.224 1.00 66.81 81 ASN A CA 1
ATOM 617 C C . ASN A 1 81 ? 14.731 11.710 0.470 1.00 66.81 81 ASN A C 1
ATOM 619 O O . ASN A 1 81 ? 15.171 12.653 -0.185 1.00 66.81 81 ASN A O 1
ATOM 623 N N . LEU A 1 82 ? 13.420 11.460 0.543 1.00 66.00 82 LEU A N 1
ATOM 624 C CA . LEU A 1 82 ? 12.425 12.307 -0.102 1.00 66.00 82 LEU A CA 1
ATOM 625 C C . LEU A 1 82 ? 12.027 13.487 0.782 1.00 66.00 82 LEU A C 1
ATOM 627 O O . LEU A 1 82 ? 11.825 13.355 1.990 1.00 66.00 82 LEU A O 1
ATOM 631 N N . SER A 1 83 ? 11.851 14.647 0.146 1.00 71.56 83 SER A N 1
ATOM 632 C CA . SER A 1 83 ? 11.287 15.818 0.813 1.00 71.56 83 SER A CA 1
ATOM 633 C C . SER A 1 83 ? 9.866 15.520 1.304 1.00 71.56 83 SER A C 1
ATOM 635 O O . SER A 1 83 ? 9.086 14.856 0.614 1.00 71.56 83 SER A O 1
ATOM 637 N N . SER A 1 84 ? 9.483 16.070 2.461 1.00 70.75 84 SER A N 1
ATOM 638 C CA . SER A 1 84 ? 8.124 15.911 3.001 1.00 70.75 84 SER A CA 1
ATOM 639 C C . SER A 1 84 ? 7.044 16.343 2.003 1.00 70.75 84 SER A C 1
ATOM 641 O O . SER A 1 84 ? 5.970 15.755 1.963 1.00 70.75 84 SER A O 1
ATOM 643 N N . ARG A 1 85 ? 7.338 17.331 1.146 1.00 74.25 85 ARG A N 1
ATOM 644 C CA . ARG A 1 85 ? 6.423 17.795 0.094 1.00 74.25 85 ARG A CA 1
ATOM 645 C C . ARG A 1 85 ? 6.164 16.719 -0.964 1.00 74.25 85 ARG A C 1
ATOM 647 O O . ARG A 1 85 ? 5.011 16.528 -1.339 1.00 74.25 85 ARG A O 1
ATOM 654 N N . HIS A 1 86 ? 7.205 16.026 -1.431 1.00 72.12 86 HIS A N 1
ATOM 655 C CA . HIS A 1 86 ? 7.054 14.947 -2.414 1.00 72.12 86 HIS A CA 1
ATOM 656 C C . HIS A 1 86 ? 6.305 13.750 -1.829 1.00 72.12 86 HIS A C 1
ATOM 658 O O . HIS A 1 86 ? 5.431 13.198 -2.495 1.00 72.12 86 HIS A O 1
ATOM 664 N N . ILE A 1 87 ? 6.581 13.407 -0.567 1.00 71.88 87 ILE A N 1
ATOM 665 C CA . ILE A 1 87 ? 5.865 12.338 0.142 1.00 71.88 87 ILE A CA 1
ATOM 666 C C . ILE A 1 87 ? 4.370 12.668 0.219 1.00 71.88 87 ILE A C 1
ATOM 668 O O . ILE A 1 87 ? 3.546 11.854 -0.184 1.00 71.88 87 ILE A O 1
ATOM 672 N N . THR A 1 88 ? 4.009 13.873 0.668 1.00 78.31 88 THR A N 1
ATOM 673 C CA . THR A 1 88 ? 2.601 14.285 0.777 1.00 78.31 88 THR A CA 1
ATOM 674 C C . THR A 1 88 ? 1.890 14.310 -0.576 1.00 78.31 88 THR A C 1
ATOM 676 O O . THR A 1 88 ? 0.731 13.911 -0.657 1.00 78.31 88 THR A O 1
ATOM 679 N N . GLN A 1 89 ? 2.556 14.766 -1.640 1.00 79.50 89 GLN A N 1
ATOM 680 C CA . GLN A 1 89 ? 1.965 14.801 -2.980 1.00 79.50 89 GLN A CA 1
ATOM 681 C C . GLN A 1 89 ? 1.683 13.387 -3.507 1.00 79.50 89 GLN A C 1
ATOM 683 O O . GLN A 1 89 ? 0.540 13.078 -3.838 1.00 79.50 89 GLN A O 1
ATOM 688 N N . THR A 1 90 ? 2.694 12.516 -3.475 1.00 78.12 90 THR A N 1
ATOM 689 C CA . THR A 1 90 ? 2.580 11.110 -3.903 1.00 78.12 90 THR A CA 1
ATOM 690 C C . THR A 1 90 ? 1.505 10.383 -3.096 1.00 78.12 90 THR A C 1
ATOM 692 O O . THR A 1 90 ? 0.720 9.602 -3.625 1.00 78.12 90 THR A O 1
ATOM 695 N N . LEU A 1 91 ? 1.416 10.673 -1.796 1.00 81.31 91 LEU A N 1
ATOM 696 C CA . LEU A 1 91 ? 0.419 10.074 -0.917 1.00 81.31 91 LEU A CA 1
ATOM 697 C C . LEU A 1 91 ? -1.003 10.511 -1.275 1.00 81.31 91 LEU A C 1
ATOM 699 O O . LEU A 1 91 ? -1.899 9.674 -1.331 1.00 81.31 91 LEU A O 1
ATOM 703 N N . ARG A 1 92 ? -1.214 11.796 -1.580 1.00 83.12 92 ARG A N 1
ATOM 704 C CA . ARG A 1 92 ? -2.515 12.306 -2.042 1.00 83.12 92 ARG A CA 1
ATOM 705 C C . ARG A 1 92 ? -2.941 11.674 -3.360 1.00 83.12 92 ARG A C 1
ATOM 707 O O . ARG A 1 92 ? -4.111 11.330 -3.515 1.00 83.12 92 ARG A O 1
ATOM 714 N N . GLU A 1 93 ? -2.005 11.502 -4.286 1.00 81.94 93 GLU A N 1
ATOM 715 C CA . GLU A 1 93 ? -2.249 10.801 -5.548 1.00 81.94 93 GLU A CA 1
ATOM 716 C C . GLU A 1 93 ? -2.629 9.341 -5.289 1.00 81.94 93 GLU A C 1
ATOM 718 O O . GLU A 1 93 ? -3.668 8.890 -5.764 1.00 81.94 93 GLU A O 1
ATOM 723 N N . CYS A 1 94 ? -1.881 8.639 -4.435 1.00 83.88 94 CYS A N 1
ATOM 724 C CA . CYS A 1 94 ? -2.162 7.258 -4.042 1.00 83.88 94 CYS A CA 1
ATOM 725 C C . CYS A 1 94 ? -3.563 7.105 -3.410 1.00 83.88 94 CYS A C 1
ATOM 727 O O . CYS A 1 94 ? -4.332 6.210 -3.773 1.00 83.88 94 CYS A O 1
ATOM 729 N N . VAL A 1 95 ? -3.936 8.018 -2.506 1.00 85.88 95 VAL A N 1
ATOM 730 C CA . VAL A 1 95 ? -5.272 8.066 -1.891 1.00 85.88 95 VAL A CA 1
ATOM 731 C C . VAL A 1 95 ? -6.349 8.304 -2.953 1.00 85.88 95 VAL A C 1
ATOM 733 O O . VAL A 1 95 ? -7.341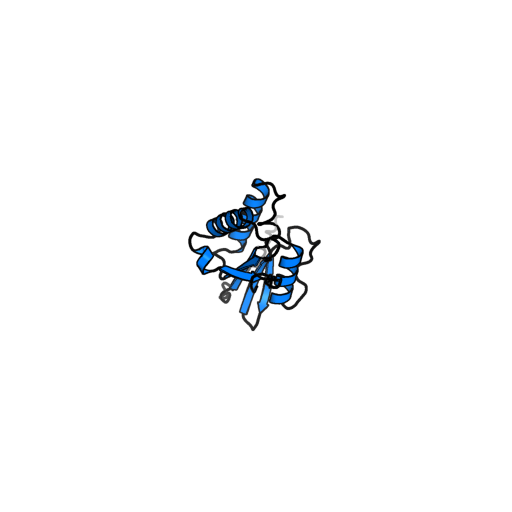 7.572 -2.980 1.00 85.88 95 VAL A O 1
ATOM 736 N N . SER A 1 96 ? -6.133 9.252 -3.869 1.00 85.31 96 SER A N 1
ATOM 737 C CA . SER A 1 96 ? -7.053 9.555 -4.975 1.00 85.31 96 SER A CA 1
ATOM 738 C C . SER A 1 96 ? -7.265 8.350 -5.901 1.00 85.31 96 SER A C 1
ATOM 740 O O . SER A 1 96 ? -8.403 7.947 -6.149 1.00 85.31 96 SER A O 1
ATOM 742 N N . LEU A 1 97 ? -6.178 7.700 -6.329 1.00 83.19 97 LEU A N 1
ATOM 743 C CA . LEU A 1 97 ? -6.205 6.496 -7.169 1.00 83.19 97 LEU A CA 1
ATOM 744 C C . LEU A 1 97 ? -6.902 5.317 -6.481 1.00 83.19 97 LEU A C 1
ATOM 746 O O . LEU A 1 97 ? -7.440 4.428 -7.146 1.00 83.19 97 LEU A O 1
ATOM 750 N N . SER A 1 98 ? -6.911 5.308 -5.147 1.00 85.94 98 SER A N 1
ATOM 751 C CA . SER A 1 98 ? -7.554 4.267 -4.354 1.00 85.94 98 SER A CA 1
ATOM 752 C C . SER A 1 98 ? -9.046 4.505 -4.093 1.00 85.94 98 SER A C 1
ATOM 754 O O . SER A 1 98 ? -9.677 3.620 -3.520 1.00 85.94 98 SER A O 1
ATOM 756 N N . HIS A 1 99 ? -9.642 5.631 -4.509 1.00 85.62 99 HIS A N 1
ATOM 757 C CA . HIS A 1 99 ? -11.035 5.986 -4.195 1.00 85.62 99 HIS A CA 1
ATOM 758 C C . HIS A 1 99 ? -12.056 4.883 -4.583 1.00 85.62 99 HIS A C 1
ATOM 760 O O . HIS A 1 99 ? -11.924 4.271 -5.648 1.00 85.62 99 HIS A O 1
ATOM 766 N N . PRO A 1 100 ? -13.100 4.602 -3.764 1.00 87.62 100 PRO A N 1
ATOM 767 C CA . PRO A 1 100 ? -13.449 5.182 -2.449 1.00 87.62 100 PRO A CA 1
ATOM 768 C C . PRO A 1 100 ? -12.536 4.799 -1.272 1.00 87.62 100 PRO A C 1
ATOM 770 O O . PRO A 1 100 ? -12.765 5.231 -0.150 1.00 87.62 100 PRO A O 1
ATOM 773 N N . GLY A 1 101 ? -11.517 3.986 -1.516 1.00 88.44 101 GLY A N 1
ATOM 774 C CA . GLY A 1 101 ? -10.529 3.530 -0.544 1.00 88.44 101 GLY A CA 1
ATOM 775 C C . GLY A 1 101 ? -9.936 2.185 -0.980 1.00 88.44 101 GLY A C 1
ATOM 776 O O . GLY A 1 101 ? -10.566 1.457 -1.766 1.00 88.44 101 GLY A O 1
ATOM 777 N N . PRO A 1 102 ? -8.734 1.826 -0.510 1.00 91.94 102 PRO A N 1
ATOM 778 C CA . PRO A 1 102 ? -8.148 0.528 -0.804 1.00 91.94 102 PRO A CA 1
ATOM 779 C C . PRO A 1 102 ? -8.973 -0.592 -0.161 1.00 91.94 102 PRO A C 1
ATOM 781 O O . PRO A 1 102 ? -9.514 -0.439 0.931 1.00 91.94 102 PRO A O 1
ATOM 784 N N . HIS A 1 103 ? -9.053 -1.738 -0.835 1.00 92.88 103 HIS A N 1
ATOM 785 C CA . HIS A 1 103 ? -9.588 -2.953 -0.215 1.00 92.88 103 HIS A CA 1
ATOM 786 C C . HIS A 1 103 ? -8.525 -3.608 0.664 1.00 92.88 103 HIS A C 1
ATOM 788 O O . HIS A 1 103 ? -8.834 -4.101 1.749 1.00 92.88 103 HIS A O 1
ATOM 794 N N . VAL A 1 104 ? -7.284 -3.595 0.172 1.00 93.69 104 VAL A N 1
ATOM 795 C CA . VAL A 1 104 ? -6.098 -4.111 0.848 1.00 93.69 104 VAL A CA 1
ATOM 796 C C . VAL A 1 104 ? -4.951 -3.131 0.639 1.00 93.69 104 VAL A C 1
ATOM 798 O O . VAL A 1 104 ? -4.752 -2.604 -0.456 1.00 93.69 104 VAL A O 1
ATOM 801 N N . ILE A 1 105 ? -4.183 -2.909 1.693 1.00 94.00 105 ILE A N 1
ATOM 802 C CA . ILE A 1 105 ? -2.891 -2.240 1.654 1.00 94.00 105 ILE A CA 1
ATOM 803 C C . ILE A 1 105 ? -1.849 -3.318 1.941 1.00 94.00 105 ILE A C 1
ATOM 805 O O . ILE A 1 105 ? -1.900 -3.954 2.987 1.00 94.00 105 ILE A O 1
ATOM 809 N N . ILE A 1 106 ? -0.916 -3.555 1.031 1.00 94.69 106 ILE A N 1
ATOM 810 C CA . ILE A 1 106 ? 0.208 -4.460 1.268 1.00 94.69 106 ILE A CA 1
ATOM 811 C C . ILE A 1 106 ? 1.391 -3.602 1.694 1.00 94.69 106 ILE A C 1
ATOM 813 O O . ILE A 1 106 ? 1.873 -2.775 0.921 1.00 94.69 106 ILE A O 1
ATOM 817 N N . LEU A 1 107 ? 1.827 -3.787 2.936 1.00 93.38 107 LEU A N 1
ATOM 818 C CA . LEU A 1 107 ? 3.009 -3.150 3.491 1.00 93.38 107 LEU A CA 1
ATOM 819 C C . LEU A 1 107 ? 4.195 -4.108 3.368 1.00 93.38 107 LEU A C 1
ATOM 821 O O . LEU A 1 107 ? 4.236 -5.132 4.043 1.00 93.38 107 LEU A O 1
ATOM 825 N N . ILE A 1 108 ? 5.147 -3.754 2.518 1.00 91.44 108 ILE A N 1
ATOM 826 C CA . ILE A 1 108 ? 6.350 -4.520 2.228 1.00 91.44 108 ILE A CA 1
ATOM 827 C C . ILE A 1 108 ? 7.452 -4.057 3.179 1.00 91.44 108 ILE A C 1
ATOM 829 O O . ILE A 1 108 ? 7.856 -2.891 3.140 1.00 91.44 108 ILE A O 1
ATOM 833 N N . LEU A 1 109 ? 7.908 -4.965 4.040 1.00 89.25 109 LEU A N 1
ATOM 834 C CA . LEU A 1 109 ? 8.963 -4.725 5.024 1.00 89.25 109 LEU A CA 1
ATOM 835 C C . LEU A 1 109 ? 10.106 -5.721 4.837 1.00 89.25 109 LEU A C 1
ATOM 837 O O . LEU A 1 109 ? 9.896 -6.848 4.397 1.00 89.25 109 LEU A O 1
ATOM 841 N N . GLN A 1 110 ? 11.305 -5.298 5.221 1.00 87.00 110 GLN A N 1
ATOM 842 C CA . GLN A 1 110 ? 12.473 -6.161 5.329 1.00 87.00 110 GLN A CA 1
ATOM 843 C C . GLN A 1 110 ? 12.956 -6.151 6.779 1.00 87.00 110 GLN A C 1
ATOM 845 O O . GLN A 1 110 ? 13.095 -5.076 7.369 1.00 87.00 110 GLN A O 1
ATOM 850 N N . HIS A 1 111 ? 13.186 -7.323 7.367 1.00 82.00 111 HIS A N 1
ATOM 851 C CA . HIS A 1 111 ? 13.592 -7.471 8.767 1.00 82.00 111 HIS A CA 1
ATOM 852 C C . HIS A 1 111 ? 14.901 -6.739 9.071 1.00 82.00 111 HIS A C 1
ATOM 854 O O . HIS A 1 111 ? 15.014 -6.080 10.106 1.00 82.00 111 HIS A O 1
ATOM 860 N N . HIS A 1 112 ? 15.869 -6.807 8.158 1.00 82.75 112 HIS A N 1
ATOM 861 C CA . HIS A 1 112 ? 17.167 -6.151 8.329 1.00 82.75 112 HIS A CA 1
ATOM 862 C C . HIS A 1 112 ? 17.129 -4.621 8.150 1.00 82.75 112 HIS A C 1
ATOM 864 O O . HIS A 1 112 ? 18.077 -3.946 8.549 1.00 82.75 112 HIS A O 1
ATOM 870 N N . ASP A 1 113 ? 16.055 -4.068 7.573 1.00 81.50 113 ASP A N 1
ATOM 871 C CA . ASP A 1 113 ? 15.953 -2.653 7.184 1.00 81.50 113 ASP A CA 1
ATOM 872 C C . ASP A 1 113 ? 14.656 -1.988 7.687 1.00 81.50 113 ASP A C 1
ATOM 874 O O . ASP A 1 113 ? 14.033 -1.170 7.005 1.00 81.50 113 ASP A O 1
ATOM 878 N N . PHE A 1 114 ? 14.227 -2.338 8.905 1.00 85.31 114 PHE A N 1
ATOM 879 C CA . PHE A 1 114 ? 13.077 -1.710 9.558 1.00 85.31 114 PHE A CA 1
ATOM 880 C C . PHE A 1 114 ? 13.462 -0.995 10.857 1.00 85.31 114 PHE A C 1
ATOM 882 O O . PHE A 1 114 ? 13.707 -1.609 11.898 1.00 85.31 114 PHE A O 1
ATOM 889 N N . SER A 1 115 ? 13.470 0.337 10.815 1.00 87.50 115 SER A N 1
ATOM 890 C CA . SER A 1 115 ? 13.829 1.195 11.946 1.00 87.50 115 SER A CA 1
ATOM 891 C C . SER A 1 115 ? 12.612 1.740 12.712 1.00 87.50 115 SER A C 1
ATOM 893 O O . SER A 1 115 ? 11.465 1.734 12.253 1.00 87.50 115 SER A O 1
ATOM 895 N N . ALA A 1 116 ? 12.854 2.322 13.893 1.00 87.75 116 ALA A N 1
ATOM 896 C CA . ALA A 1 116 ? 11.819 3.053 14.631 1.00 87.75 116 ALA A CA 1
ATOM 897 C C . ALA A 1 116 ? 11.257 4.256 13.841 1.00 87.75 116 ALA A C 1
ATOM 899 O O . ALA A 1 116 ? 10.083 4.608 13.999 1.00 87.75 116 ALA A O 1
ATOM 900 N N . GLN A 1 117 ? 12.069 4.867 12.969 1.00 85.25 117 GLN A N 1
ATOM 901 C CA . GLN A 1 117 ? 11.634 5.950 12.088 1.00 85.25 117 GLN A CA 1
ATOM 902 C C . GLN A 1 117 ? 10.662 5.437 11.017 1.00 85.25 117 GLN A C 1
ATOM 904 O O . GLN A 1 117 ? 9.648 6.090 10.752 1.00 85.25 117 GLN A O 1
ATOM 909 N N . ASP A 1 118 ? 10.913 4.247 10.468 1.00 85.44 118 ASP A N 1
ATOM 910 C CA . ASP A 1 118 ? 10.025 3.603 9.492 1.00 85.44 118 ASP A CA 1
ATOM 911 C C . ASP A 1 118 ? 8.663 3.311 10.102 1.00 85.44 118 ASP A C 1
ATOM 913 O O . ASP A 1 118 ? 7.630 3.636 9.517 1.00 85.44 118 ASP A O 1
ATOM 917 N N . LYS A 1 119 ? 8.636 2.830 11.349 1.00 88.88 119 LYS A N 1
ATOM 918 C CA . LYS A 1 119 ? 7.387 2.646 12.098 1.00 88.88 119 LYS A CA 1
ATOM 919 C C . LYS A 1 119 ? 6.577 3.940 12.219 1.00 88.88 119 LYS A C 1
ATOM 921 O O . LYS A 1 119 ? 5.349 3.901 12.117 1.00 88.88 119 LYS A O 1
ATOM 926 N N . HIS A 1 120 ? 7.225 5.082 12.457 1.00 87.75 120 HIS A N 1
ATOM 927 C CA . HIS A 1 120 ? 6.527 6.368 12.527 1.00 87.75 120 HIS A CA 1
ATOM 928 C C . HIS A 1 120 ? 5.975 6.787 11.158 1.00 87.75 120 HIS A C 1
ATOM 930 O O . HIS A 1 120 ? 4.813 7.188 11.063 1.00 87.75 120 HIS A O 1
ATOM 936 N N . ARG A 1 121 ? 6.765 6.614 10.092 1.00 85.56 121 ARG A N 1
ATOM 937 C CA . ARG A 1 121 ? 6.332 6.879 8.713 1.00 85.56 121 ARG A CA 1
ATOM 938 C C . ARG A 1 121 ? 5.156 6.015 8.286 1.00 85.56 121 ARG A C 1
ATOM 940 O O . ARG A 1 121 ? 4.175 6.552 7.787 1.00 85.56 121 ARG A O 1
ATOM 947 N N . VAL A 1 122 ? 5.219 4.707 8.522 1.00 89.81 122 VAL A N 1
ATOM 948 C CA . VAL A 1 122 ? 4.130 3.774 8.202 1.00 89.81 122 VAL A CA 1
ATOM 949 C C . VAL A 1 122 ? 2.838 4.217 8.883 1.00 89.81 122 VAL A C 1
ATOM 951 O O . VAL A 1 122 ? 1.798 4.297 8.235 1.00 89.81 122 VAL A O 1
ATOM 954 N N . LYS A 1 123 ? 2.898 4.585 10.169 1.00 90.00 123 LYS A N 1
ATOM 955 C CA . LYS A 1 123 ? 1.727 5.109 10.889 1.00 90.00 123 LYS A CA 1
ATOM 956 C C . LYS A 1 123 ? 1.175 6.383 10.254 1.00 90.00 123 LYS A C 1
ATOM 958 O O . LYS A 1 123 ? -0.038 6.501 10.120 1.00 90.00 123 LYS A O 1
ATOM 963 N N . HIS A 1 124 ? 2.047 7.317 9.876 1.00 87.38 124 HIS A N 1
ATOM 964 C CA . HIS A 1 124 ? 1.643 8.550 9.204 1.00 87.38 124 HIS A CA 1
ATOM 965 C C . HIS A 1 124 ? 0.962 8.256 7.861 1.00 87.38 124 HIS A C 1
ATOM 967 O O . HIS A 1 124 ? -0.144 8.721 7.623 1.00 87.38 124 HIS A O 1
ATOM 973 N N . VAL A 1 125 ? 1.580 7.427 7.015 1.00 88.12 125 VAL A N 1
ATOM 974 C CA . VAL A 1 125 ? 1.046 7.057 5.696 1.00 88.12 125 VAL A CA 1
ATOM 975 C C . VAL A 1 125 ? -0.308 6.361 5.811 1.00 88.12 125 VAL A C 1
ATOM 977 O O . VAL A 1 125 ? -1.246 6.747 5.122 1.00 88.12 125 VAL A O 1
ATOM 980 N N . LEU A 1 126 ? -0.449 5.373 6.700 1.00 91.19 126 LEU A N 1
ATOM 981 C CA . LEU A 1 126 ? -1.718 4.661 6.879 1.00 91.19 126 LEU A CA 1
ATOM 982 C C . LEU A 1 126 ? -2.835 5.590 7.373 1.00 91.19 126 LEU A C 1
ATOM 984 O O . LEU A 1 126 ? -3.971 5.464 6.919 1.00 91.19 126 LEU A O 1
ATOM 988 N N . LYS A 1 127 ? -2.513 6.552 8.246 1.00 90.06 127 LYS A N 1
ATOM 989 C CA . LYS A 1 127 ? -3.486 7.529 8.749 1.00 90.06 127 LYS A CA 1
ATOM 990 C C . LYS A 1 127 ? -4.085 8.394 7.635 1.00 90.06 127 LYS A C 1
ATOM 992 O O . LYS A 1 127 ? -5.265 8.719 7.700 1.00 90.06 127 LYS A O 1
ATOM 997 N N . GLU A 1 128 ? -3.308 8.714 6.603 1.00 86.94 128 GLU A N 1
ATOM 998 C CA . GLU A 1 128 ? -3.781 9.505 5.458 1.00 86.94 128 GLU A CA 1
ATOM 999 C C . GLU A 1 128 ? -4.775 8.739 4.570 1.00 86.94 128 GLU A C 1
ATOM 1001 O O . GLU A 1 128 ? -5.603 9.358 3.906 1.00 86.94 128 GLU A O 1
ATOM 1006 N N . PHE A 1 129 ? -4.752 7.400 4.582 1.00 86.88 129 PHE A N 1
ATOM 1007 C CA . PHE A 1 129 ? -5.799 6.601 3.936 1.00 86.88 129 PHE A CA 1
ATOM 1008 C C . PHE A 1 129 ? -7.083 6.580 4.768 1.00 86.88 129 PHE A C 1
ATOM 1010 O O . PHE A 1 129 ? -8.167 6.802 4.232 1.00 86.88 129 PHE A O 1
ATOM 1017 N N . SER A 1 130 ? -6.976 6.252 6.059 1.00 90.25 130 SER A N 1
ATOM 1018 C CA . SER A 1 130 ? -8.048 6.376 7.058 1.00 90.25 130 SER A CA 1
ATOM 1019 C C . SER A 1 130 ? -7.552 5.958 8.445 1.00 90.25 130 SER A C 1
ATOM 1021 O O . SER A 1 130 ? -6.613 5.172 8.572 1.00 90.25 130 SER A O 1
ATOM 1023 N N . ASP A 1 131 ? -8.281 6.336 9.498 1.00 91.62 131 ASP A N 1
ATOM 1024 C CA . ASP A 1 131 ? -8.039 5.829 10.861 1.00 91.62 131 ASP A CA 1
ATOM 1025 C C . ASP A 1 131 ? -8.201 4.299 10.983 1.00 91.62 131 ASP A C 1
ATOM 1027 O O . ASP A 1 131 ? -7.726 3.684 11.938 1.00 91.62 131 ASP A O 1
ATOM 1031 N N . GLN A 1 132 ? -8.865 3.660 10.012 1.00 92.44 132 GLN A N 1
ATOM 1032 C CA . GLN A 1 132 ? -9.078 2.212 9.968 1.00 92.44 132 GLN A CA 1
ATOM 1033 C C . GLN A 1 132 ? -8.160 1.493 8.972 1.00 92.44 132 GLN A C 1
ATOM 1035 O O . GLN A 1 132 ? -8.267 0.274 8.844 1.00 92.44 132 GLN A O 1
ATOM 1040 N N . ALA A 1 133 ? -7.236 2.198 8.308 1.00 92.19 133 ALA A N 1
ATOM 1041 C CA . ALA A 1 133 ? -6.391 1.637 7.253 1.00 92.19 133 ALA A CA 1
ATOM 1042 C C . ALA A 1 133 ? -5.599 0.406 7.713 1.00 92.19 133 ALA A C 1
ATOM 1044 O O . ALA A 1 133 ? -5.472 -0.550 6.959 1.00 92.19 133 ALA A O 1
ATOM 1045 N N . VAL A 1 134 ? -5.174 0.382 8.982 1.00 93.69 134 VAL A N 1
ATOM 1046 C CA . VAL A 1 134 ? -4.477 -0.759 9.604 1.00 93.69 134 VAL A CA 1
ATOM 1047 C C . VAL A 1 134 ? -5.285 -2.060 9.505 1.00 93.69 134 VAL A C 1
ATOM 1049 O O . VAL A 1 134 ? -4.701 -3.122 9.322 1.00 93.69 134 VAL A O 1
ATOM 1052 N N . LYS A 1 135 ? -6.624 -2.004 9.569 1.00 94.19 135 LYS A N 1
ATOM 1053 C CA . LYS A 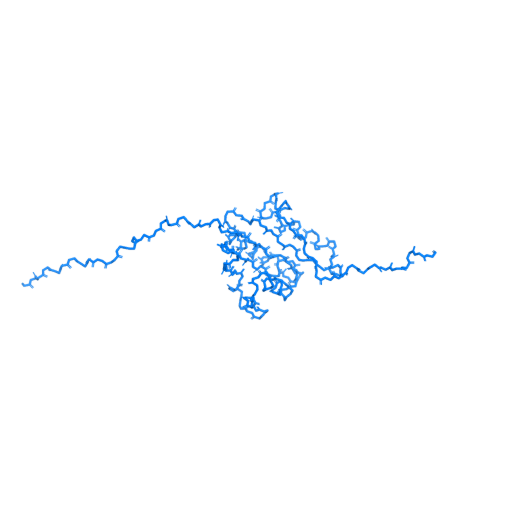1 135 ? -7.494 -3.191 9.436 1.00 94.19 135 LYS A CA 1
ATOM 1054 C C . LYS A 1 135 ? -7.495 -3.772 8.021 1.00 94.19 135 LYS A C 1
ATOM 1056 O O . LYS A 1 135 ? -7.883 -4.919 7.831 1.00 94.19 135 LYS A O 1
ATOM 1061 N N . HIS A 1 136 ? -7.081 -2.970 7.045 1.00 94.19 136 HIS A N 1
ATOM 1062 C CA . HIS A 1 136 ? -6.948 -3.346 5.645 1.00 94.19 136 HIS A CA 1
ATOM 1063 C C . HIS A 1 136 ? -5.490 -3.633 5.266 1.00 94.19 136 HIS A C 1
ATOM 1065 O O . HIS A 1 136 ? -5.218 -3.910 4.099 1.00 94.19 136 HIS A O 1
ATOM 1071 N N . THR A 1 137 ? -4.549 -3.563 6.216 1.00 95.31 137 THR A N 1
ATOM 1072 C CA . THR A 1 137 ? -3.125 -3.766 5.950 1.00 95.31 137 THR A CA 1
ATOM 1073 C C . THR A 1 137 ? -2.715 -5.224 6.135 1.00 95.31 137 THR A C 1
ATOM 1075 O O . THR A 1 137 ? -2.938 -5.812 7.190 1.00 95.31 137 THR A O 1
ATOM 1078 N N . ILE A 1 138 ? -2.049 -5.782 5.128 1.00 95.88 138 ILE A N 1
ATOM 1079 C CA . ILE A 1 138 ? -1.314 -7.046 5.200 1.00 95.88 138 ILE A CA 1
ATOM 1080 C C . ILE A 1 138 ? 0.174 -6.711 5.156 1.00 95.88 138 ILE A C 1
ATOM 1082 O O . ILE A 1 138 ? 0.605 -5.954 4.289 1.00 95.88 138 ILE A O 1
ATOM 1086 N N . VAL A 1 139 ? 0.955 -7.265 6.081 1.00 93.06 139 VAL A N 1
ATOM 1087 C CA . VAL A 1 139 ? 2.416 -7.139 6.050 1.00 93.06 139 VAL A CA 1
ATOM 1088 C C . VAL A 1 139 ? 2.983 -8.276 5.208 1.00 93.06 139 VAL A C 1
ATOM 1090 O O . VAL A 1 139 ? 2.668 -9.439 5.455 1.00 93.06 139 VAL A O 1
ATOM 1093 N N . LEU A 1 140 ? 3.798 -7.929 4.217 1.00 93.12 140 LEU A N 1
ATOM 1094 C CA . LEU A 1 140 ? 4.566 -8.860 3.405 1.00 93.12 140 LEU A CA 1
ATOM 1095 C C . LEU A 1 140 ? 6.047 -8.655 3.713 1.00 93.12 140 LEU A C 1
ATOM 1097 O O . LEU A 1 140 ? 6.556 -7.544 3.581 1.00 93.12 140 LEU A O 1
ATOM 1101 N N . THR A 1 141 ? 6.728 -9.724 4.103 1.00 90.50 141 THR A N 1
ATOM 1102 C CA . THR A 1 141 ? 8.177 -9.727 4.293 1.00 90.50 141 THR A CA 1
ATOM 1103 C C . THR A 1 141 ? 8.845 -10.426 3.118 1.00 90.50 141 THR A C 1
ATOM 1105 O O . THR A 1 141 ? 8.300 -11.381 2.560 1.00 90.50 141 THR A O 1
ATOM 1108 N N . THR A 1 142 ? 9.988 -9.900 2.680 1.00 86.06 142 THR A N 1
ATOM 1109 C CA . THR A 1 142 ? 10.722 -10.429 1.512 1.00 86.06 142 THR A CA 1
ATOM 1110 C C . THR A 1 142 ? 12.060 -11.067 1.877 1.00 86.06 142 THR A C 1
ATOM 1112 O O . THR A 1 142 ? 12.756 -11.563 0.999 1.00 86.06 142 THR A O 1
ATOM 1115 N N . ASP A 1 143 ? 12.433 -11.026 3.151 1.00 85.25 143 ASP A N 1
ATOM 1116 C CA . ASP A 1 143 ? 13.632 -11.626 3.725 1.00 85.25 143 ASP A CA 1
ATOM 1117 C C . ASP A 1 143 ? 13.270 -12.525 4.915 1.00 85.25 143 ASP A C 1
ATOM 1119 O O . ASP A 1 143 ? 12.177 -12.438 5.477 1.00 85.25 143 ASP A O 1
ATOM 1123 N N . GLU A 1 144 ? 14.183 -13.426 5.272 1.00 77.62 144 GLU A N 1
ATOM 1124 C CA . GLU A 1 144 ? 14.014 -14.300 6.433 1.00 77.62 144 GLU A CA 1
ATOM 1125 C C . GLU A 1 144 ? 14.362 -13.561 7.731 1.00 77.62 144 GLU A C 1
ATOM 1127 O O . GLU A 1 144 ? 15.286 -12.742 7.780 1.00 77.62 144 GLU A O 1
ATOM 1132 N N . GLU A 1 145 ? 13.651 -13.889 8.813 1.00 68.88 145 GLU A N 1
ATOM 1133 C CA . GLU A 1 145 ? 14.047 -13.470 10.154 1.00 68.88 145 GLU A CA 1
ATOM 1134 C C . GLU A 1 145 ? 15.411 -14.076 10.487 1.00 68.88 145 GLU A C 1
ATOM 1136 O O . GLU A 1 145 ? 15.570 -15.291 10.609 1.00 68.88 145 GLU A O 1
ATOM 1141 N N . THR A 1 146 ? 16.417 -13.223 10.671 1.00 64.44 146 THR A N 1
ATOM 1142 C CA . THR A 1 146 ? 17.711 -13.650 11.200 1.00 64.44 146 THR A CA 1
ATOM 1143 C C . THR A 1 146 ? 17.546 -13.959 12.687 1.00 64.44 146 THR A C 1
ATOM 1145 O O . THR A 1 146 ? 17.740 -13.109 13.555 1.00 64.44 146 THR A O 1
ATOM 1148 N N . HIS A 1 147 ? 17.175 -15.200 13.008 1.00 59.62 147 HIS A N 1
ATOM 1149 C CA . HIS A 1 147 ? 17.318 -15.718 14.363 1.00 59.62 147 HIS A CA 1
ATOM 1150 C C . HIS A 1 147 ? 18.814 -15.820 14.680 1.00 59.62 147 HIS A C 1
ATOM 1152 O O . HIS A 1 147 ? 19.479 -16.779 14.293 1.00 59.62 147 HIS A O 1
ATOM 1158 N N . ASN A 1 148 ? 19.358 -14.837 15.401 1.00 55.88 148 ASN A N 1
ATOM 1159 C CA . ASN A 1 148 ? 20.667 -14.988 16.029 1.00 55.88 148 ASN A CA 1
ATOM 1160 C C . ASN A 1 148 ? 20.573 -16.130 17.049 1.00 55.88 148 ASN A C 1
ATOM 1162 O O . ASN A 1 148 ? 20.107 -15.949 18.171 1.00 55.88 148 ASN A O 1
ATOM 1166 N N . SER A 1 149 ? 21.030 -17.318 16.661 1.00 53.12 149 SER A N 1
ATOM 1167 C CA . SER A 1 149 ? 21.086 -18.532 17.481 1.00 53.12 149 SER A CA 1
ATOM 1168 C C . SER A 1 149 ? 22.147 -18.467 18.596 1.00 53.12 149 SER A C 1
ATOM 1170 O O . SER A 1 149 ? 22.754 -19.482 18.930 1.00 53.12 149 SER A O 1
ATOM 1172 N N . ALA A 1 150 ? 22.421 -17.281 19.148 1.00 56.19 150 ALA A N 1
ATOM 1173 C CA . ALA A 1 150 ? 23.456 -17.061 20.158 1.00 56.19 150 ALA A CA 1
ATOM 1174 C C . ALA A 1 150 ? 22.932 -17.065 21.608 1.00 56.19 150 ALA A C 1
ATOM 1176 O O . ALA A 1 150 ? 23.747 -17.082 22.521 1.00 56.19 150 ALA A O 1
ATOM 1177 N N . ASP A 1 151 ? 21.614 -17.121 21.831 1.00 55.66 151 ASP A N 1
ATOM 1178 C CA . ASP A 1 151 ? 21.009 -17.061 23.178 1.00 55.66 151 ASP A CA 1
ATOM 1179 C C . ASP A 1 151 ? 20.741 -18.433 23.832 1.00 55.66 151 ASP A C 1
ATOM 1181 O O . ASP A 1 151 ? 20.047 -18.535 24.841 1.00 55.66 151 ASP A O 1
ATOM 1185 N N . TYR A 1 152 ? 21.331 -19.508 23.300 1.00 51.59 152 TYR A N 1
ATOM 1186 C CA . TYR A 1 152 ? 21.406 -20.800 23.989 1.00 51.59 152 TYR A CA 1
ATOM 1187 C C . TYR A 1 152 ? 22.855 -21.115 24.367 1.00 51.59 152 TYR A C 1
ATOM 1189 O O . TYR A 1 152 ? 23.503 -21.938 23.716 1.00 51.59 152 TYR A O 1
ATOM 1197 N N . ARG A 1 153 ? 23.364 -20.474 25.422 1.00 43.25 153 ARG A N 1
ATOM 1198 C CA . ARG A 1 153 ? 24.460 -21.004 26.245 1.00 43.25 153 ARG A CA 1
ATOM 1199 C C . ARG A 1 153 ? 24.407 -20.477 27.669 1.00 43.25 153 ARG A C 1
ATOM 1201 O O . ARG A 1 153 ? 24.237 -19.254 27.832 1.00 43.25 153 ARG A O 1
#

Sequence (153 aa):
SDSPQSPSTLKRRSTSSCFLPPNFRIVLLGKDGSVNSGVGNFILGRSAFESESPPDDHQCCERVRGKHMTLINCPHLLQHNLSSRHITQTLRECVSLSHPGPHVIILILQHHDFSAQDKHRVKHVLKEFSDQAVKHTIVLTTDEETHNSADYR

Radius of gyration: 21.79 Å; chains: 1; bounding box: 54×54×79 Å

Organism: Triplophysa rosa (NCBI:txid992332)

Foldseek 3Di:
DDDDDDDDDDDDPDDDPP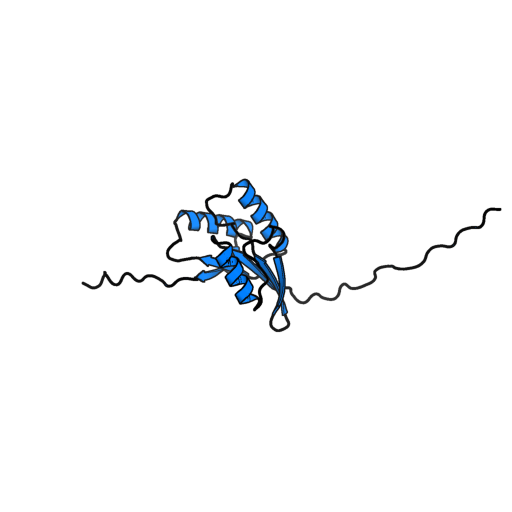PQDPAAEEEEAEQALVVSQVVVCVVQVHNQDDSPDDPVSQWDWDQDPNHIYIYGYLYRLQYPPDDPVVNVVSLVVSLVVQPVAHQAYEYEDEQVPDDPVSVVSVVVSQVSRHPCSVVRYDYDYDDDPPPPPPPPD